Protein AF-A0A954TZS9-F1 (afdb_monomer_lite)

Foldseek 3Di:
DDDDDDPDPPPPPPPPPPDQDWDADPPPRDTDGPQFEQADPPPRDGPVDHDDPPPPPPPDPPVVVVVVVVVVVVVVVVVVVVCVVVVVD

Sequence (89 aa):
FRLADFDESDDPEEVVEETDVLLLCSTCDEPFTPEFYRKCTECGSDFGQGIVEPVDVPEELNSRVVAVIVGVVLLLVALLAFFTVVLRD

Structure (mmCIF, N/CA/C/O backbone):
data_AF-A0A954TZS9-F1
#
_entry.id   AF-A0A954TZS9-F1
#
loop_
_atom_site.group_PDB
_atom_site.id
_atom_site.type_symbol
_atom_site.label_atom_id
_atom_site.label_alt_id
_atom_site.label_comp_id
_atom_site.label_asym_id
_atom_site.label_entity_id
_atom_site.label_seq_id
_atom_site.pdbx_PDB_ins_code
_atom_site.Cartn_x
_atom_site.Cartn_y
_atom_site.Cartn_z
_atom_site.occupancy
_atom_site.B_iso_or_equiv
_atom_site.auth_seq_id
_atom_site.auth_comp_id
_atom_site.auth_asym_id
_atom_site.auth_atom_id
_atom_site.pdbx_PDB_model_num
ATOM 1 N N . PHE A 1 1 ? -16.176 54.266 51.630 1.00 46.69 1 PHE A N 1
ATOM 2 C CA . PHE A 1 1 ? -16.965 53.474 50.669 1.00 46.69 1 PHE A CA 1
ATOM 3 C C . PHE A 1 1 ? -16.691 53.992 49.260 1.00 46.69 1 PHE A C 1
ATOM 5 O O . PHE A 1 1 ? -17.308 54.975 48.873 1.00 46.69 1 PHE A O 1
ATOM 12 N N . ARG A 1 2 ? -15.731 53.394 48.540 1.00 45.41 2 ARG A N 1
ATOM 13 C CA . ARG A 1 2 ? -15.842 53.067 47.105 1.00 45.41 2 ARG A CA 1
ATOM 14 C C . ARG A 1 2 ? -14.631 52.213 46.702 1.00 45.41 2 ARG A C 1
ATOM 16 O O . ARG A 1 2 ? -13.507 52.695 46.720 1.00 45.41 2 ARG A O 1
ATOM 23 N N . LEU A 1 3 ? -14.908 50.936 46.460 1.00 50.62 3 LEU A N 1
ATOM 24 C CA . LEU A 1 3 ? -14.053 49.916 45.858 1.00 50.62 3 LEU A CA 1
ATOM 25 C C . LEU A 1 3 ? -14.626 49.732 44.447 1.00 50.62 3 LEU A C 1
ATOM 27 O O . LEU A 1 3 ? -15.767 49.298 44.321 1.00 50.62 3 LEU A O 1
ATOM 31 N N . ALA A 1 4 ? -13.903 50.206 43.445 1.00 55.25 4 ALA A N 1
ATOM 32 C CA . ALA A 1 4 ? -14.091 50.018 42.005 1.00 55.25 4 ALA A CA 1
ATOM 33 C C . ALA A 1 4 ? -12.813 50.649 41.423 1.00 55.25 4 ALA A C 1
ATOM 35 O O . ALA A 1 4 ? -12.485 51.765 41.817 1.00 55.25 4 ALA A O 1
ATOM 36 N N . ASP A 1 5 ? -11.941 49.972 40.693 1.00 52.41 5 ASP A N 1
ATOM 37 C CA . ASP A 1 5 ? -12.191 49.000 39.642 1.00 52.41 5 ASP A CA 1
ATOM 38 C C . ASP A 1 5 ? -11.081 47.936 39.674 1.00 52.41 5 ASP A C 1
ATOM 40 O O . ASP A 1 5 ? -9.895 48.262 39.631 1.00 52.41 5 ASP A O 1
ATOM 44 N N . PHE A 1 6 ? -11.461 46.668 39.791 1.00 54.78 6 PHE A N 1
ATOM 45 C CA . PHE A 1 6 ? -10.592 45.537 39.474 1.00 54.78 6 PHE A CA 1
ATOM 46 C C . PHE A 1 6 ? -11.478 44.553 38.718 1.00 54.78 6 PHE A C 1
ATOM 48 O O . PHE A 1 6 ? -12.071 43.654 39.305 1.00 54.78 6 PHE A O 1
ATOM 55 N N . ASP A 1 7 ? -11.664 44.836 37.434 1.00 57.66 7 ASP A N 1
ATOM 56 C CA . ASP A 1 7 ? -12.373 43.972 36.497 1.00 57.66 7 ASP A CA 1
ATOM 57 C C . ASP A 1 7 ? -11.399 43.681 35.355 1.00 57.66 7 ASP A C 1
ATOM 59 O O . ASP A 1 7 ? -11.432 44.289 34.292 1.00 57.66 7 ASP A O 1
ATOM 63 N N . GLU A 1 8 ? -10.430 42.823 35.655 1.00 56.19 8 GLU A N 1
ATOM 64 C CA . GLU A 1 8 ? -9.660 42.107 34.644 1.00 56.19 8 GLU A CA 1
ATOM 65 C C . GLU A 1 8 ? -9.660 40.650 35.098 1.00 56.19 8 GLU A C 1
ATOM 67 O O . GLU A 1 8 ? -8.751 40.148 35.761 1.00 56.19 8 GLU A O 1
ATOM 72 N N . SER A 1 9 ? -10.810 40.018 34.878 1.00 55.47 9 SER A N 1
ATOM 73 C CA . SER A 1 9 ? -10.916 38.570 34.868 1.00 55.47 9 SER A CA 1
ATOM 74 C C . SER A 1 9 ? -10.285 38.099 33.558 1.00 55.47 9 SER A C 1
ATOM 76 O O . SER A 1 9 ? -10.959 37.942 32.547 1.00 55.47 9 SER A O 1
ATOM 78 N N . ASP A 1 10 ? -8.961 37.931 33.573 1.00 57.91 10 ASP A N 1
ATOM 79 C CA . ASP A 1 10 ? -8.272 37.014 32.664 1.00 57.91 10 ASP A CA 1
ATOM 80 C C . ASP A 1 10 ? -8.807 35.607 32.977 1.00 57.91 10 ASP A C 1
ATOM 82 O O . ASP A 1 10 ? -8.254 34.885 33.809 1.00 57.91 10 ASP A O 1
ATOM 86 N N . ASP A 1 11 ? -9.946 35.246 32.384 1.00 63.38 11 ASP A N 1
ATOM 87 C CA . ASP A 1 11 ? -10.348 33.852 32.249 1.00 63.38 11 ASP A CA 1
ATOM 88 C C . ASP A 1 11 ? -9.277 33.185 31.374 1.00 63.38 11 ASP A C 1
ATOM 90 O O . ASP A 1 11 ? -9.162 33.534 30.194 1.00 63.38 11 ASP A O 1
ATOM 94 N N . PRO A 1 12 ? -8.446 32.266 31.901 1.00 60.03 12 PRO A N 1
ATOM 95 C CA . PRO A 1 12 ? -7.570 31.508 31.032 1.00 60.03 12 PRO A CA 1
ATOM 96 C C . PRO A 1 12 ? -8.473 30.669 30.127 1.00 60.03 12 PRO A C 1
ATOM 98 O O . PRO A 1 12 ? -9.163 29.767 30.602 1.00 60.03 12 PRO A O 1
ATOM 101 N N . GLU A 1 13 ? -8.490 30.981 28.830 1.00 63.56 13 GLU A N 1
ATOM 102 C CA . GLU A 1 13 ? -9.042 30.090 27.815 1.00 63.56 13 GLU A CA 1
ATOM 103 C C . GLU A 1 13 ? -8.359 28.728 28.002 1.00 63.56 13 GLU A C 1
ATOM 105 O O . GLU A 1 13 ? -7.173 28.566 27.705 1.00 63.56 13 GLU A O 1
ATOM 110 N N . GLU A 1 14 ? -9.075 27.754 28.571 1.00 63.66 14 GLU A N 1
ATOM 111 C CA . GLU A 1 14 ? -8.610 26.375 28.622 1.00 63.66 14 GLU A CA 1
ATOM 112 C C . GLU A 1 14 ? -8.516 25.879 27.179 1.00 63.66 14 GLU A C 1
ATOM 114 O O . GLU A 1 14 ? -9.503 25.476 26.562 1.00 63.66 14 GLU A O 1
ATOM 119 N N . VAL A 1 15 ? -7.308 25.941 26.621 1.00 63.91 15 VAL A N 1
ATOM 120 C CA . VAL A 1 15 ? -6.966 25.254 25.382 1.00 63.91 15 VAL A CA 1
ATOM 121 C C . VAL A 1 15 ? -7.036 23.763 25.693 1.00 63.91 15 VAL A C 1
ATOM 123 O O . VAL A 1 15 ? -6.091 23.172 26.217 1.00 63.91 15 VAL A O 1
ATOM 126 N N . VAL A 1 16 ? -8.194 23.159 25.435 1.00 63.59 16 VAL A N 1
ATOM 127 C CA . VAL A 1 16 ? -8.349 21.706 25.444 1.00 63.59 16 VAL A CA 1
ATOM 128 C C . VAL A 1 16 ? -7.570 21.188 24.241 1.00 63.59 16 VAL A C 1
ATOM 130 O O . VAL A 1 16 ? -8.095 21.105 23.135 1.00 63.59 16 VAL A O 1
ATOM 133 N N . GLU A 1 17 ? -6.284 20.900 24.434 1.00 64.12 17 GLU A N 1
ATOM 134 C CA . GLU A 1 17 ? -5.529 20.122 23.459 1.00 64.12 17 GLU A CA 1
ATOM 135 C C . GLU A 1 17 ? -6.101 18.703 23.474 1.00 64.12 17 GLU A C 1
ATOM 137 O O . GLU A 1 17 ? -5.846 17.916 24.391 1.00 64.12 17 GLU A O 1
ATOM 142 N N . GLU A 1 18 ? -6.941 18.396 22.484 1.00 63.00 18 GLU A N 1
ATOM 143 C CA . GLU A 1 18 ? -7.378 17.035 22.188 1.00 63.00 18 GLU A CA 1
ATOM 144 C C . GLU A 1 18 ? -6.128 16.213 21.859 1.00 63.00 18 GLU A C 1
ATOM 146 O O . GLU A 1 18 ? -5.602 16.219 20.750 1.00 63.00 18 GLU A O 1
ATOM 151 N N . THR A 1 19 ? -5.583 15.555 22.878 1.00 60.72 19 THR A N 1
ATOM 152 C CA . THR A 1 19 ? -4.487 14.610 22.702 1.00 60.72 19 THR A CA 1
ATOM 153 C C . THR A 1 19 ? -5.069 13.346 22.090 1.00 60.72 19 THR A C 1
ATOM 155 O O . THR A 1 19 ? -5.706 12.547 22.775 1.00 60.72 19 THR A O 1
ATOM 158 N N . ASP A 1 20 ? -4.869 13.169 20.785 1.00 64.12 20 ASP A N 1
ATOM 159 C CA . ASP A 1 20 ? -5.199 11.925 20.096 1.00 64.12 20 ASP A CA 1
ATOM 160 C C . ASP A 1 20 ? -4.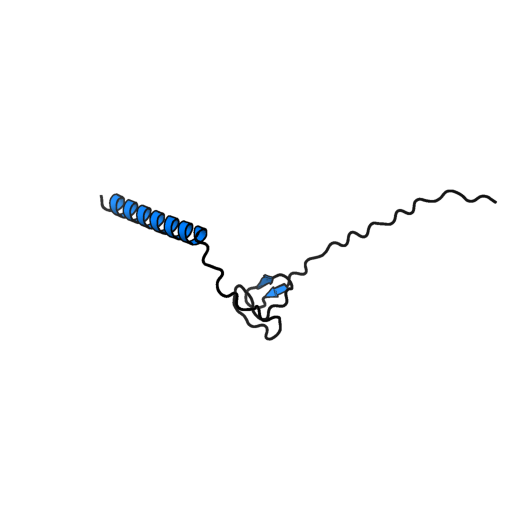409 10.769 20.736 1.00 64.12 20 ASP A C 1
ATOM 162 O O . ASP A 1 20 ? -3.204 10.603 20.528 1.00 64.12 20 ASP A O 1
ATOM 166 N N . VAL A 1 21 ? -5.079 9.977 21.579 1.00 65.00 21 VAL A N 1
ATOM 167 C CA . VAL A 1 21 ? -4.473 8.821 22.249 1.00 65.00 21 VAL A CA 1
ATOM 168 C C . VAL A 1 21 ? -4.296 7.700 21.227 1.00 65.00 21 VAL A C 1
ATOM 170 O O . VAL A 1 21 ? -5.209 6.912 20.994 1.00 65.00 21 VAL A O 1
ATOM 173 N N . LEU A 1 22 ? -3.114 7.615 20.620 1.00 69.06 22 LEU A N 1
ATOM 174 C CA . LEU A 1 22 ? -2.745 6.511 19.732 1.00 69.06 22 LEU A CA 1
ATOM 175 C C . LEU A 1 22 ? -2.476 5.233 20.544 1.00 69.06 22 LEU A C 1
ATOM 177 O O . LEU A 1 22 ? -1.736 5.247 21.531 1.00 69.06 22 LEU A O 1
ATOM 181 N N . LEU A 1 23 ? -3.058 4.114 20.113 1.00 69.88 23 LEU A N 1
ATOM 182 C CA . LEU A 1 23 ? -2.804 2.779 20.663 1.00 69.88 23 LEU A CA 1
ATOM 183 C C . LEU A 1 23 ? 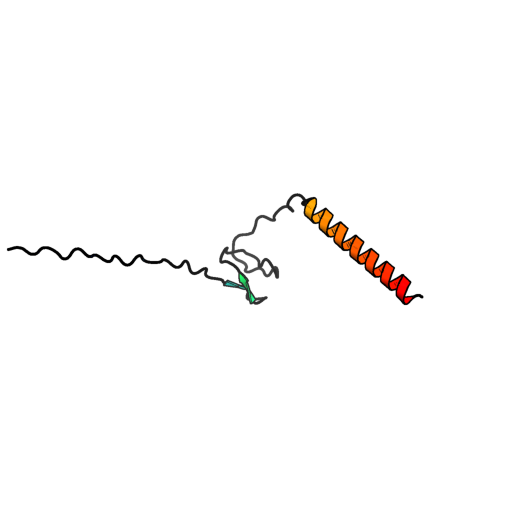-1.852 2.016 19.735 1.00 69.88 23 LEU A C 1
ATOM 185 O O . LEU A 1 23 ? -1.852 2.248 18.533 1.00 69.88 23 LEU A O 1
ATOM 189 N N . LEU A 1 24 ? -1.042 1.099 20.275 1.00 78.75 24 LEU A N 1
ATOM 190 C CA . LEU A 1 24 ? -0.150 0.253 19.472 1.00 78.75 24 LEU A CA 1
ATOM 191 C C . LEU A 1 24 ? -0.688 -1.174 19.374 1.00 78.75 24 LEU A C 1
ATOM 193 O O . LEU A 1 24 ? -1.132 -1.757 20.369 1.00 78.75 24 LEU A O 1
ATOM 197 N N . CYS A 1 25 ? -0.618 -1.764 18.179 1.00 79.75 25 CYS A N 1
ATOM 198 C CA . CYS A 1 25 ? -0.899 -3.185 18.007 1.00 79.75 25 CYS A CA 1
ATOM 199 C C . CYS A 1 25 ? 0.209 -4.024 18.658 1.00 79.75 25 CYS A C 1
ATOM 201 O O . CYS A 1 25 ? 1.368 -3.922 18.281 1.00 79.75 25 CYS A O 1
ATOM 203 N N . SER A 1 26 ? -0.144 -4.952 19.549 1.00 80.12 26 SER A N 1
ATOM 204 C CA . SER A 1 26 ? 0.819 -5.840 20.225 1.00 80.12 26 SER A CA 1
ATOM 205 C C . SER A 1 26 ? 1.548 -6.842 19.314 1.00 80.12 26 SER A C 1
ATOM 207 O O . SER A 1 26 ? 2.379 -7.609 19.796 1.00 80.12 26 SER A O 1
ATOM 209 N N . THR A 1 27 ? 1.187 -6.914 18.027 1.00 81.81 27 THR A N 1
ATOM 210 C CA . THR A 1 27 ? 1.747 -7.874 17.059 1.00 81.81 27 THR A CA 1
ATOM 211 C C . THR A 1 27 ? 2.671 -7.212 16.040 1.00 81.81 27 THR A C 1
ATOM 213 O O . THR A 1 27 ? 3.694 -7.796 15.695 1.00 81.81 27 THR A O 1
ATOM 216 N N . CYS A 1 28 ? 2.316 -6.026 15.539 1.00 84.44 28 CYS A N 1
ATOM 217 C CA . CYS A 1 28 ? 3.090 -5.313 14.518 1.00 84.44 28 CYS A CA 1
ATOM 218 C C . CYS A 1 28 ? 3.612 -3.945 14.974 1.00 84.44 28 CYS A C 1
ATOM 220 O O . CYS A 1 28 ? 4.231 -3.262 14.170 1.00 84.44 28 CYS A O 1
ATOM 222 N N . ASP A 1 29 ? 3.360 -3.557 16.230 1.00 80.19 29 ASP A N 1
ATOM 223 C CA . ASP A 1 29 ? 3.747 -2.272 16.831 1.00 80.19 29 ASP A CA 1
ATOM 224 C C . ASP A 1 29 ? 3.255 -1.032 16.063 1.00 80.19 29 ASP A C 1
ATOM 226 O O . ASP A 1 29 ? 3.740 0.077 16.275 1.00 80.19 29 ASP A O 1
ATOM 230 N N . GLU A 1 30 ? 2.254 -1.201 15.198 1.00 79.06 30 GLU A N 1
ATOM 231 C CA . GLU A 1 30 ? 1.719 -0.101 14.404 1.00 79.06 30 GLU A CA 1
ATOM 232 C C . GLU A 1 30 ? 0.785 0.776 15.255 1.00 79.06 30 GLU A C 1
ATOM 234 O O . GLU A 1 30 ? -0.095 0.230 15.944 1.00 79.06 30 GLU A O 1
ATOM 239 N N . PRO A 1 31 ? 0.959 2.114 15.237 1.00 73.75 31 PRO A N 1
ATOM 240 C CA . PRO A 1 31 ? 0.069 3.037 15.921 1.00 73.75 31 PRO A CA 1
ATOM 241 C C . PRO A 1 31 ? -1.259 3.157 15.164 1.00 73.75 31 PRO A C 1
ATOM 243 O O . PRO A 1 31 ? -1.283 3.371 13.955 1.00 73.75 31 PRO A O 1
ATOM 246 N N . PHE A 1 32 ? -2.374 3.068 15.880 1.00 69.44 32 PHE A N 1
ATOM 247 C CA . PHE A 1 32 ? -3.715 3.252 15.333 1.00 69.44 32 PHE A CA 1
ATOM 248 C C . PHE A 1 32 ? -4.537 4.210 16.203 1.00 69.44 32 PHE A C 1
ATOM 250 O O . PHE A 1 32 ? -4.307 4.344 17.411 1.00 69.44 32 PHE A O 1
ATOM 257 N N . THR A 1 33 ? -5.488 4.904 15.578 1.00 66.31 33 THR A N 1
ATOM 258 C CA . THR A 1 33 ? -6.464 5.758 16.265 1.00 66.31 33 THR A CA 1
ATOM 259 C C . THR A 1 33 ? -7.408 4.895 17.108 1.00 66.31 33 THR A C 1
ATOM 261 O O . THR A 1 33 ? -7.743 3.787 16.694 1.00 66.31 33 THR A O 1
ATOM 264 N N . PRO A 1 34 ? -7.870 5.352 18.287 1.00 63.22 34 PRO A N 1
ATOM 265 C CA . PRO A 1 34 ? -8.660 4.557 19.233 1.00 63.22 34 PRO A CA 1
ATOM 266 C C . PRO A 1 34 ? -10.124 4.373 18.787 1.00 63.22 34 PRO A C 1
ATOM 268 O O . PRO A 1 34 ? -11.059 4.406 19.584 1.00 63.22 34 PRO A O 1
ATOM 271 N N . GLU A 1 35 ? -10.346 4.146 17.499 1.00 64.56 35 GLU A N 1
ATOM 272 C CA . GLU A 1 35 ? -11.538 3.482 17.004 1.00 64.56 35 GLU A CA 1
ATOM 273 C C . GLU A 1 35 ? -11.322 1.998 17.317 1.00 64.56 35 GLU A C 1
ATOM 275 O O . GLU A 1 35 ? -10.509 1.342 16.681 1.00 64.56 35 GLU A O 1
ATOM 280 N N . PHE A 1 36 ? -11.919 1.494 18.402 1.00 68.44 36 PHE A N 1
ATOM 281 C CA . PHE A 1 36 ? -11.666 0.162 18.975 1.00 68.44 36 PHE A CA 1
ATOM 282 C C . PHE A 1 36 ? -12.009 -0.993 18.012 1.00 68.44 36 PHE A C 1
ATOM 284 O O . PHE A 1 36 ? -12.953 -1.736 18.265 1.00 68.44 36 PHE A O 1
ATOM 291 N N . TYR A 1 37 ? -11.290 -1.168 16.909 1.00 70.12 37 TYR A N 1
ATOM 292 C CA . TYR A 1 37 ? -11.524 -2.219 15.929 1.00 70.12 37 TYR A CA 1
ATOM 293 C C . TYR A 1 37 ? -11.106 -3.578 16.480 1.00 70.12 37 TYR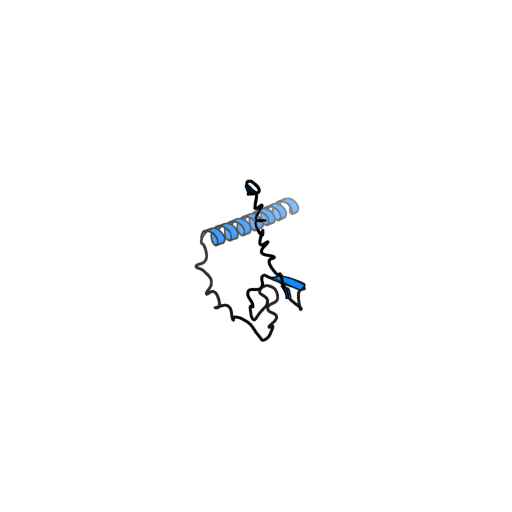 A C 1
ATOM 295 O O . TYR A 1 37 ? -10.100 -3.721 17.174 1.00 70.12 37 TYR A O 1
ATOM 303 N N . ARG A 1 38 ? -11.887 -4.613 16.154 1.00 77.25 38 ARG A N 1
ATOM 304 C CA . ARG A 1 38 ? -11.606 -5.982 16.610 1.00 77.25 38 ARG A CA 1
ATOM 305 C C . ARG A 1 38 ? -10.307 -6.543 16.029 1.00 77.25 38 ARG A C 1
ATOM 307 O O . ARG A 1 38 ? -9.686 -7.405 16.650 1.00 77.25 38 ARG A O 1
ATOM 314 N N . LYS A 1 39 ? -9.916 -6.100 14.836 1.00 78.44 39 LYS A N 1
ATOM 315 C CA . LYS A 1 39 ? -8.711 -6.565 14.149 1.00 78.44 39 LYS A CA 1
ATOM 316 C C . LYS A 1 39 ? -7.807 -5.397 13.797 1.00 78.44 39 LYS A C 1
ATOM 318 O O . LYS A 1 39 ? -8.295 -4.320 13.486 1.00 78.44 39 LYS A O 1
ATOM 323 N N . CYS A 1 40 ? -6.501 -5.638 13.799 1.00 78.06 40 CYS A N 1
ATOM 324 C CA . CYS A 1 40 ? -5.548 -4.705 13.208 1.00 78.06 40 CYS A CA 1
ATOM 325 C C . CYS A 1 40 ? -5.749 -4.644 11.683 1.00 78.06 40 CYS A C 1
ATOM 327 O O . CYS A 1 40 ? -5.820 -5.692 11.041 1.00 78.06 40 CYS A O 1
ATOM 329 N N . THR A 1 41 ? -5.808 -3.440 11.114 1.00 74.19 41 THR A N 1
ATOM 330 C CA . THR A 1 41 ? -5.996 -3.199 9.672 1.00 74.19 41 THR A CA 1
ATOM 331 C C . THR A 1 41 ? -4.796 -3.641 8.832 1.00 74.19 41 THR A C 1
ATOM 333 O O . THR A 1 41 ? -4.978 -4.125 7.720 1.00 74.19 41 THR A O 1
ATOM 336 N N . GLU A 1 42 ? -3.586 -3.553 9.386 1.00 74.25 42 GLU A N 1
ATOM 337 C CA . GLU A 1 42 ? -2.347 -3.906 8.684 1.00 74.25 42 GLU A CA 1
ATOM 338 C C . GLU A 1 42 ? -2.024 -5.407 8.796 1.00 74.25 42 GLU A C 1
ATOM 340 O O . GLU A 1 42 ? -1.830 -6.097 7.798 1.00 74.25 42 GLU A O 1
ATOM 345 N N . CYS A 1 43 ? -1.991 -5.956 10.020 1.00 80.19 43 CYS A N 1
ATOM 346 C CA . CYS A 1 43 ? -1.562 -7.345 10.242 1.00 80.19 43 CYS A CA 1
ATOM 347 C C . CYS A 1 43 ? -2.709 -8.357 10.406 1.00 80.19 43 CYS A C 1
ATOM 349 O O . CYS A 1 43 ? -2.470 -9.566 10.395 1.00 80.19 43 CYS A O 1
ATOM 351 N N . GLY A 1 44 ? -3.950 -7.898 10.595 1.00 76.62 44 GLY A N 1
ATOM 352 C CA . GLY A 1 44 ? -5.121 -8.764 10.764 1.00 76.62 44 GLY A CA 1
ATOM 353 C C . GLY A 1 44 ? -5.231 -9.479 12.117 1.00 76.62 44 GLY A C 1
ATOM 354 O O . GLY A 1 44 ? -6.111 -10.331 12.271 1.00 76.62 44 GLY A O 1
ATOM 355 N N . SER A 1 45 ? -4.366 -9.161 13.090 1.00 79.62 45 SER A N 1
ATOM 356 C CA . SER A 1 45 ? -4.399 -9.748 14.440 1.00 79.62 45 SER A CA 1
ATOM 357 C C . SER A 1 45 ? -5.738 -9.460 15.130 1.00 79.62 45 SER A C 1
ATOM 359 O O . SER A 1 45 ? -6.180 -8.313 15.140 1.00 79.62 45 SER A O 1
ATOM 361 N N . ASP A 1 46 ? -6.400 -10.496 15.662 1.00 80.06 46 ASP A N 1
ATOM 362 C CA . ASP A 1 46 ? -7.707 -10.402 16.334 1.00 80.06 46 ASP A CA 1
ATOM 363 C C . ASP A 1 46 ? -7.502 -10.138 17.829 1.00 80.06 46 ASP A C 1
ATOM 365 O O . ASP A 1 46 ? -7.003 -10.991 18.565 1.00 80.06 46 ASP A O 1
ATOM 369 N N . PHE A 1 47 ? -7.915 -8.955 18.280 1.00 77.06 47 PHE A N 1
ATOM 370 C CA . PHE A 1 47 ? -7.839 -8.545 19.679 1.00 77.06 47 PHE A CA 1
ATOM 371 C C . PHE A 1 47 ? -8.955 -9.166 20.541 1.00 77.06 47 PHE A C 1
ATOM 373 O O . PHE A 1 47 ? -8.957 -9.008 21.762 1.00 77.06 47 PHE A O 1
ATOM 380 N N . GLY A 1 48 ? -9.922 -9.863 19.927 1.00 74.75 48 GLY A N 1
ATOM 381 C CA . GLY A 1 48 ? -11.033 -10.555 20.590 1.00 74.75 48 GLY A CA 1
ATOM 382 C C . GLY A 1 48 ? -12.176 -9.648 21.065 1.00 74.75 48 GLY A C 1
ATOM 383 O O . GLY A 1 48 ? -13.244 -10.145 21.418 1.00 74.75 48 GLY A O 1
ATOM 384 N N . GLN A 1 49 ? -11.979 -8.332 21.043 1.00 66.00 49 GLN A N 1
ATOM 385 C CA . GLN A 1 49 ? -12.918 -7.297 21.474 1.00 66.00 49 GLN A CA 1
ATOM 386 C C . GLN A 1 49 ? -12.825 -6.102 20.522 1.00 66.00 49 GLN A C 1
ATOM 388 O O . GLN A 1 49 ? -11.747 -5.838 20.001 1.00 66.00 49 GLN A O 1
ATOM 393 N N . GLY A 1 50 ? -13.934 -5.400 20.291 1.00 72.50 50 GLY A N 1
ATOM 394 C CA . GLY A 1 50 ? -13.966 -4.225 19.421 1.00 72.50 50 GLY A CA 1
ATOM 395 C C . GLY A 1 50 ? -15.093 -4.236 18.391 1.00 72.50 50 GLY A C 1
ATOM 396 O O . GLY A 1 50 ? -15.845 -5.206 18.260 1.00 72.50 50 GLY A O 1
ATOM 397 N N . ILE A 1 51 ? -15.205 -3.131 17.665 1.00 71.31 51 ILE A N 1
ATOM 398 C CA . ILE A 1 51 ? -16.116 -2.934 16.548 1.00 71.31 51 ILE A CA 1
ATOM 399 C C . ILE A 1 51 ? -15.650 -3.847 15.414 1.00 71.31 51 ILE A C 1
ATOM 401 O O . ILE A 1 51 ? -14.480 -3.854 15.024 1.00 71.31 51 ILE A O 1
ATOM 405 N N . VAL A 1 52 ? -16.567 -4.671 14.915 1.00 70.75 52 VAL A N 1
ATOM 406 C CA . VAL A 1 52 ? -16.354 -5.388 13.661 1.00 70.75 52 VAL A CA 1
ATOM 407 C C . VAL A 1 52 ? -16.644 -4.375 12.572 1.00 70.75 52 VAL A C 1
ATOM 409 O O . VAL A 1 52 ? -17.800 -3.993 12.399 1.00 70.75 52 VAL A O 1
ATOM 412 N N . GLU A 1 53 ? -15.596 -3.908 11.900 1.00 64.88 53 GLU A N 1
ATOM 413 C CA . GLU A 1 53 ? -15.740 -3.079 10.708 1.00 64.88 53 GLU A CA 1
ATOM 414 C C . GLU A 1 53 ? -16.731 -3.784 9.767 1.00 64.88 53 GLU A C 1
ATOM 416 O O . GLU A 1 53 ? -16.590 -4.999 9.535 1.00 64.88 53 GLU A O 1
ATOM 421 N N . PRO A 1 54 ? -17.791 -3.106 9.288 1.00 57.22 54 PRO A N 1
ATOM 422 C CA . PRO A 1 54 ? -18.555 -3.654 8.184 1.00 57.22 54 PRO A CA 1
ATOM 423 C C . PRO A 1 54 ? -17.541 -3.904 7.073 1.00 57.22 54 PRO A C 1
ATOM 425 O O . PRO A 1 54 ? -16.777 -3.012 6.738 1.00 57.22 54 PRO A O 1
ATOM 428 N N . VAL A 1 55 ? -17.468 -5.137 6.567 1.00 59.50 55 VAL A N 1
ATOM 429 C CA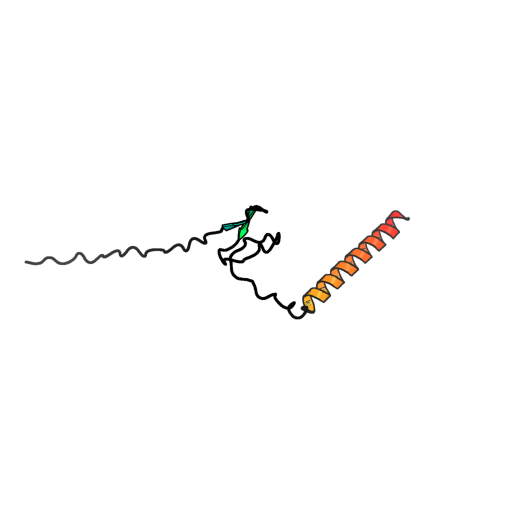 . VAL A 1 55 ? -16.609 -5.448 5.423 1.00 59.50 55 VAL A CA 1
ATOM 430 C C . VAL A 1 55 ? -17.003 -4.466 4.332 1.00 59.50 55 VAL A C 1
ATOM 432 O O . VAL A 1 55 ? -18.103 -4.601 3.790 1.00 59.50 55 VAL A O 1
ATOM 435 N N . ASP A 1 56 ? -16.151 -3.474 4.068 1.00 53.09 56 ASP A N 1
ATOM 436 C CA . ASP A 1 56 ? -16.336 -2.561 2.956 1.00 53.09 56 ASP A CA 1
ATOM 437 C C . ASP A 1 56 ? -16.403 -3.432 1.709 1.00 53.09 56 ASP A C 1
ATOM 439 O O . ASP A 1 56 ? -15.426 -4.032 1.251 1.00 53.09 56 ASP A O 1
ATOM 443 N N . VAL A 1 57 ? -17.631 -3.610 1.223 1.00 56.94 57 VAL A N 1
ATOM 444 C CA . VAL A 1 57 ? -17.902 -4.212 -0.072 1.00 56.94 57 VAL A CA 1
ATOM 445 C C . VAL A 1 57 ? -17.097 -3.352 -1.035 1.00 56.94 57 VAL A C 1
ATOM 447 O O . VAL A 1 57 ? -17.327 -2.144 -1.026 1.00 56.94 57 VAL A O 1
ATOM 450 N N . PRO A 1 58 ? -16.123 -3.919 -1.773 1.00 58.22 58 PRO A N 1
ATOM 451 C CA . PRO A 1 58 ? -15.084 -3.137 -2.426 1.00 58.22 58 PRO A CA 1
ATOM 452 C C . PRO A 1 58 ? -15.736 -2.003 -3.200 1.00 58.22 58 PRO A C 1
ATOM 454 O O . PRO A 1 58 ? -16.543 -2.263 -4.099 1.00 58.22 58 PRO A O 1
ATOM 457 N N . GLU A 1 59 ? -15.430 -0.773 -2.774 1.00 59.72 59 GLU A N 1
ATOM 458 C CA . GLU A 1 59 ? -15.934 0.441 -3.395 1.00 59.72 59 GLU A CA 1
ATOM 459 C C . GLU A 1 59 ? -15.782 0.311 -4.908 1.00 59.72 59 GLU A C 1
ATOM 461 O O . GLU A 1 59 ? -14.773 -0.210 -5.399 1.00 59.72 59 GLU A O 1
ATOM 466 N N . GLU A 1 60 ? -16.816 0.738 -5.635 1.00 59.28 60 GLU A N 1
ATOM 467 C CA . GLU A 1 60 ? -16.876 0.739 -7.093 1.00 59.28 60 GLU A CA 1
ATOM 468 C C . GLU A 1 60 ? -15.502 1.084 -7.671 1.00 59.28 60 GLU A C 1
ATOM 470 O O . GLU A 1 60 ? -15.037 2.216 -7.537 1.00 59.28 60 GLU A O 1
ATOM 475 N N . LEU A 1 61 ? -14.824 0.082 -8.250 1.00 61.28 61 LEU A N 1
ATOM 476 C CA . LEU A 1 61 ? -13.446 0.188 -8.725 1.00 61.28 61 LEU A CA 1
ATOM 477 C C . LEU A 1 61 ? -13.273 1.483 -9.522 1.00 61.28 61 LEU A C 1
ATOM 479 O O . LEU A 1 61 ? -13.720 1.587 -10.667 1.00 61.28 61 LEU A O 1
ATOM 483 N N . ASN A 1 62 ? -12.637 2.477 -8.898 1.00 78.19 62 ASN A N 1
ATOM 484 C CA . ASN A 1 62 ? -12.534 3.809 -9.465 1.00 78.19 62 ASN A CA 1
ATOM 485 C C . ASN A 1 62 ? -11.776 3.706 -10.791 1.00 78.19 62 ASN A C 1
ATOM 487 O O . ASN A 1 62 ? -10.594 3.352 -10.828 1.00 78.19 62 ASN A O 1
ATOM 491 N N . SER A 1 63 ? -12.458 4.014 -11.893 1.00 83.50 63 SER A N 1
ATOM 492 C CA . SER A 1 63 ? -11.914 3.889 -13.250 1.00 83.50 63 SER A CA 1
ATOM 493 C C . SER A 1 63 ? -10.607 4.664 -13.427 1.00 83.50 63 SER A C 1
ATOM 495 O O . SER A 1 63 ? -9.740 4.256 -14.200 1.00 83.50 63 SER A O 1
ATOM 497 N N . ARG A 1 64 ? -10.414 5.733 -12.644 1.00 86.31 64 ARG A N 1
ATOM 498 C CA . ARG A 1 64 ? -9.165 6.491 -12.586 1.00 86.31 64 ARG A CA 1
ATOM 499 C C . ARG A 1 64 ? -8.014 5.668 -12.010 1.00 86.31 64 ARG A C 1
ATOM 501 O O . ARG A 1 64 ? -6.920 5.706 -12.562 1.00 86.31 64 ARG A O 1
ATOM 508 N N . VAL A 1 65 ? -8.254 4.916 -10.938 1.00 89.44 65 VAL A N 1
ATOM 509 C CA . VAL A 1 65 ? -7.251 4.040 -10.312 1.00 89.44 65 VAL A CA 1
ATOM 510 C C . VAL A 1 65 ? -6.883 2.909 -11.269 1.00 89.44 65 VAL A C 1
ATOM 512 O O . VAL A 1 65 ? -5.702 2.665 -11.505 1.00 89.44 65 VAL A O 1
ATOM 515 N N . VAL A 1 66 ? -7.881 2.296 -11.912 1.00 91.62 66 VAL A N 1
ATOM 516 C CA . VAL A 1 66 ? -7.658 1.254 -12.927 1.00 91.62 66 VAL A CA 1
ATOM 517 C C . VAL A 1 66 ? -6.827 1.791 -14.097 1.00 91.62 66 VAL A C 1
ATOM 519 O O . VAL A 1 66 ? -5.861 1.150 -14.508 1.00 91.62 66 VAL A O 1
ATOM 522 N N . ALA A 1 67 ? -7.140 2.988 -14.601 1.00 94.31 67 ALA A N 1
ATOM 523 C CA . ALA A 1 67 ? -6.382 3.613 -15.683 1.00 94.31 67 ALA A CA 1
ATOM 524 C C . ALA A 1 67 ? -4.919 3.891 -15.294 1.00 94.31 67 ALA A C 1
ATOM 526 O O . ALA A 1 67 ? -4.017 3.650 -16.098 1.00 94.31 67 ALA A O 1
ATOM 527 N N . VAL A 1 68 ? -4.673 4.352 -14.062 1.00 95.81 68 VAL A N 1
ATOM 528 C CA . VAL A 1 68 ? -3.312 4.571 -13.545 1.00 95.81 68 VAL A CA 1
ATOM 529 C C . VAL A 1 68 ? -2.545 3.252 -13.463 1.00 95.81 68 VAL A C 1
ATOM 531 O O . VAL A 1 68 ? -1.430 3.177 -13.974 1.00 95.81 68 VAL A O 1
ATOM 534 N N . ILE A 1 69 ? -3.148 2.201 -12.897 1.00 95.88 69 ILE A N 1
ATOM 535 C CA . ILE A 1 69 ? -2.521 0.874 -12.792 1.00 95.88 69 ILE A CA 1
ATOM 536 C C . ILE A 1 69 ? -2.150 0.347 -14.182 1.00 95.88 69 ILE A C 1
ATOM 538 O O . ILE A 1 69 ? -1.006 -0.048 -14.406 1.00 95.88 69 ILE A O 1
ATOM 542 N N . VAL A 1 70 ? -3.082 0.395 -15.139 1.00 97.06 70 VAL A N 1
ATOM 543 C CA . VAL A 1 70 ? -2.830 -0.041 -16.521 1.00 97.06 70 VAL A CA 1
ATOM 544 C C . VAL A 1 70 ? -1.700 0.772 -17.158 1.00 97.06 70 VAL A C 1
ATOM 546 O O . VAL A 1 70 ? -0.814 0.194 -17.789 1.00 97.06 70 VAL A O 1
ATOM 549 N N . GLY A 1 71 ? -1.683 2.093 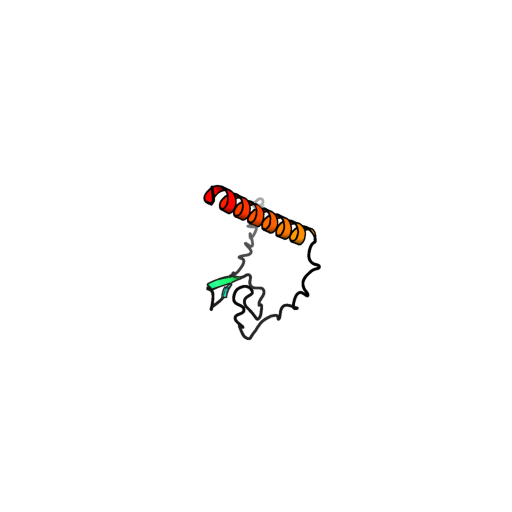-16.961 1.00 97.75 71 GLY A N 1
ATOM 550 C CA . GLY A 1 71 ? -0.621 2.962 -17.469 1.00 97.75 71 GLY A CA 1
ATOM 551 C C . GLY A 1 71 ? 0.760 2.602 -16.918 1.00 97.75 71 GLY A C 1
ATOM 552 O O . GLY A 1 71 ? 1.719 2.497 -17.684 1.00 97.75 71 GLY A O 1
ATOM 553 N N . VAL A 1 72 ? 0.858 2.351 -15.609 1.00 98.06 72 VAL A N 1
ATOM 554 C CA . VAL A 1 72 ? 2.114 1.940 -14.960 1.00 98.06 72 VAL A CA 1
ATOM 555 C C . VAL A 1 72 ? 2.581 0.586 -15.489 1.00 98.06 72 VAL A C 1
ATOM 557 O O . VAL A 1 72 ? 3.749 0.445 -15.845 1.00 98.06 72 VAL A O 1
ATOM 560 N N . VAL A 1 73 ? 1.682 -0.396 -15.612 1.00 98.12 73 VAL A N 1
ATOM 561 C CA . VAL A 1 73 ? 2.023 -1.724 -16.148 1.00 98.12 73 VAL A CA 1
ATOM 562 C C . VAL A 1 73 ? 2.548 -1.623 -17.582 1.00 98.12 73 VAL A C 1
ATOM 564 O O . VAL A 1 73 ? 3.583 -2.211 -17.894 1.00 98.12 73 VAL A O 1
ATOM 567 N N . LEU A 1 74 ? 1.890 -0.844 -18.446 1.00 98.00 74 LEU A N 1
ATOM 568 C CA . LEU A 1 74 ? 2.346 -0.637 -19.825 1.00 98.00 74 LEU A CA 1
ATOM 569 C C . LEU A 1 74 ? 3.722 0.031 -19.884 1.00 98.00 74 LEU A C 1
ATOM 571 O O . LEU A 1 74 ? 4.569 -0.386 -20.674 1.00 98.00 74 LEU A O 1
ATOM 575 N N . LEU A 1 75 ? 3.965 1.030 -19.032 1.00 97.69 75 LEU A N 1
ATOM 576 C CA . LEU A 1 75 ? 5.261 1.695 -18.939 1.00 97.69 75 LEU A CA 1
ATOM 577 C C . LEU A 1 75 ? 6.359 0.720 -18.499 1.00 97.69 75 LEU A C 1
ATOM 579 O O . LEU A 1 75 ? 7.428 0.694 -19.106 1.00 97.69 75 LEU A O 1
ATOM 583 N N . LEU A 1 76 ? 6.091 -0.122 -17.498 1.00 98.00 76 LEU A N 1
ATOM 584 C CA . LEU A 1 76 ? 7.041 -1.140 -17.047 1.00 98.00 76 LEU A CA 1
ATOM 585 C C . LEU A 1 76 ? 7.357 -2.151 -18.154 1.00 98.00 76 LEU A C 1
ATOM 587 O O . LEU A 1 76 ? 8.526 -2.451 -18.390 1.00 98.00 76 LEU A O 1
ATOM 591 N N . VAL A 1 77 ? 6.345 -2.630 -18.882 1.00 97.94 77 VAL A N 1
ATOM 592 C CA . VAL A 1 77 ? 6.544 -3.537 -20.025 1.00 97.94 77 VAL A CA 1
ATOM 593 C C . VAL A 1 77 ? 7.373 -2.868 -21.122 1.00 97.94 77 VAL A C 1
ATOM 595 O O . VAL A 1 77 ? 8.289 -3.493 -21.653 1.00 97.94 77 VAL A O 1
ATOM 598 N N . ALA A 1 78 ? 7.102 -1.598 -21.435 1.00 96.94 78 ALA A N 1
ATOM 599 C CA . ALA A 1 78 ? 7.864 -0.847 -22.429 1.00 96.94 78 ALA A CA 1
ATOM 600 C C . ALA A 1 78 ? 9.335 -0.676 -22.019 1.00 96.94 78 ALA A C 1
ATOM 602 O O . ALA A 1 78 ? 10.223 -0.866 -22.847 1.00 96.94 78 ALA A O 1
ATOM 603 N N . LEU A 1 79 ? 9.602 -0.380 -20.743 1.00 97.25 79 LEU A N 1
ATOM 604 C CA . LEU A 1 79 ? 10.965 -0.292 -20.219 1.00 97.25 79 LEU A CA 1
ATOM 605 C C . LEU A 1 79 ? 11.686 -1.639 -20.290 1.00 97.25 79 LEU A C 1
ATOM 607 O O . LEU A 1 79 ? 12.820 -1.697 -20.754 1.00 97.25 79 LEU A O 1
ATOM 611 N N . LEU A 1 80 ? 11.033 -2.730 -19.884 1.00 96.94 80 LEU A N 1
ATOM 612 C CA . LEU A 1 80 ? 11.616 -4.071 -19.977 1.00 96.94 80 LEU A CA 1
ATOM 613 C C . LEU A 1 80 ? 11.903 -4.466 -21.431 1.00 96.94 80 LEU A C 1
ATOM 615 O O . LEU A 1 80 ? 12.980 -4.981 -21.731 1.00 96.94 80 LEU A O 1
ATOM 619 N N . ALA A 1 81 ? 10.981 -4.183 -22.351 1.00 95.94 81 ALA A N 1
ATOM 620 C CA . ALA A 1 81 ? 11.195 -4.394 -23.779 1.00 95.94 81 ALA A CA 1
ATOM 621 C C . ALA A 1 81 ? 12.382 -3.563 -24.293 1.00 95.94 81 ALA A C 1
ATOM 623 O O . ALA A 1 81 ? 13.258 -4.092 -24.970 1.00 95.94 81 ALA A O 1
ATOM 624 N N . PHE A 1 82 ? 12.466 -2.289 -23.908 1.00 95.69 82 PHE A N 1
ATOM 625 C CA . PHE A 1 82 ? 13.588 -1.425 -24.261 1.00 95.69 82 PHE A CA 1
ATOM 626 C C . PHE A 1 82 ? 14.923 -1.984 -23.753 1.00 95.69 82 PHE A C 1
ATOM 628 O O . PHE A 1 82 ? 15.855 -2.141 -24.537 1.00 95.69 82 PHE A O 1
ATOM 635 N N . PHE A 1 83 ? 15.006 -2.359 -22.473 1.00 95.94 83 PHE A N 1
ATOM 636 C CA . PHE A 1 83 ? 16.219 -2.947 -21.905 1.00 95.94 83 PHE A CA 1
ATOM 637 C C . PHE A 1 83 ? 16.595 -4.266 -22.577 1.00 95.94 83 PHE A C 1
ATOM 639 O O . PHE A 1 83 ? 17.766 -4.484 -22.859 1.00 95.94 83 PHE A O 1
ATOM 646 N N . THR A 1 84 ? 15.632 -5.142 -22.862 1.00 95.81 84 THR A N 1
ATOM 647 C CA . THR A 1 84 ? 15.925 -6.420 -23.532 1.00 95.81 84 THR A CA 1
ATOM 648 C C . THR A 1 84 ? 16.390 -6.244 -24.972 1.00 95.81 84 THR A C 1
ATOM 650 O O . THR A 1 84 ? 17.212 -7.035 -25.414 1.00 95.81 84 THR A O 1
ATOM 653 N N . VAL A 1 85 ? 15.914 -5.226 -25.694 1.00 95.12 85 VAL A N 1
ATOM 654 C CA . VAL A 1 85 ? 16.431 -4.883 -27.027 1.00 95.12 85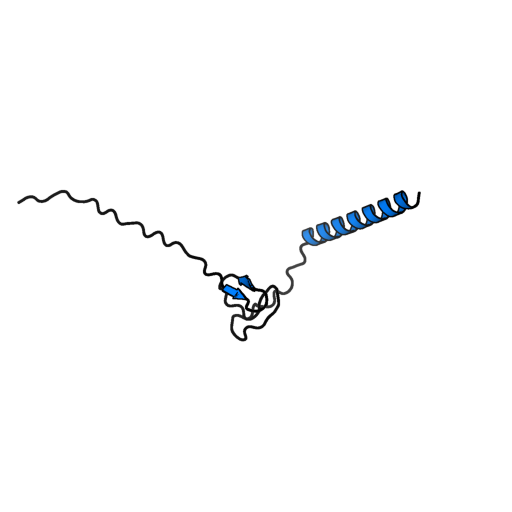 VAL A CA 1
ATOM 655 C C . VAL A 1 85 ? 17.851 -4.329 -26.912 1.00 95.12 85 VAL A C 1
ATOM 657 O O . VAL A 1 85 ? 18.761 -4.869 -27.526 1.00 95.12 85 VAL A O 1
ATOM 660 N N . VAL A 1 86 ? 18.057 -3.320 -26.062 1.00 94.88 86 VAL A N 1
ATOM 661 C CA . VAL A 1 86 ? 19.354 -2.638 -25.908 1.00 94.88 86 VAL A CA 1
ATOM 662 C C . VAL A 1 86 ? 20.451 -3.547 -25.352 1.00 94.88 86 VAL A C 1
ATOM 664 O O . VAL A 1 86 ? 21.601 -3.380 -25.720 1.00 94.88 86 VAL A O 1
ATOM 667 N N . LEU A 1 87 ? 20.126 -4.484 -24.457 1.00 89.69 87 LEU A N 1
ATOM 668 C CA . LEU A 1 87 ? 21.099 -5.434 -23.898 1.00 89.69 87 LEU A CA 1
ATOM 669 C C . LEU A 1 87 ? 21.344 -6.654 -24.797 1.00 89.69 87 LEU A C 1
ATOM 671 O O . LEU A 1 87 ? 22.201 -7.480 -24.479 1.00 89.69 87 LEU A O 1
ATOM 675 N N . ARG A 1 88 ? 20.533 -6.836 -25.843 1.00 84.25 88 ARG A N 1
ATOM 676 C CA . ARG A 1 88 ? 20.671 -7.944 -26.794 1.00 84.25 88 ARG A CA 1
ATOM 677 C C . ARG A 1 88 ? 21.486 -7.547 -28.027 1.00 84.25 88 ARG A C 1
ATOM 679 O O . ARG A 1 88 ? 22.066 -8.447 -28.635 1.00 84.25 88 ARG A O 1
ATOM 686 N N . ASP A 1 89 ? 21.500 -6.264 -28.377 1.00 58.81 89 ASP A N 1
ATOM 687 C CA . ASP A 1 89 ? 22.484 -5.644 -29.279 1.00 58.81 89 ASP A CA 1
ATOM 688 C C . ASP A 1 89 ? 23.838 -5.438 -28.574 1.00 58.81 89 ASP A C 1
ATOM 690 O O . ASP A 1 89 ? 24.880 -5.654 -29.236 1.00 58.81 89 ASP A O 1
#

Secondary structure (DSSP, 8-state):
----------------------EE-TTT--EE-S--BSB-TTT--B-SSSB-----PPP---HHHHHHHHHHHHHHHHHHHHHHHHTT-

pLDDT: mean 74.86, std 15.18, range [45.41, 98.12]

Radius of gyration: 28.69 Å; chains: 1; bounding box: 41×64×80 Å